Protein AF-F6FGE3-F1 (afdb_monomer_lite)

Structure (mmCIF, N/CA/C/O backbone):
data_AF-F6FGE3-F1
#
_entry.id   AF-F6FGE3-F1
#
loop_
_atom_site.group_PDB
_atom_site.id
_atom_site.type_symbol
_atom_site.label_atom_id
_atom_site.label_alt_id
_atom_site.label_comp_id
_atom_site.label_asym_id
_atom_site.label_entity_id
_atom_site.label_seq_id
_atom_site.pdbx_PDB_ins_code
_atom_site.Cartn_x
_atom_site.Cartn_y
_atom_site.Cartn_z
_atom_site.occupancy
_atom_site.B_iso_or_equiv
_atom_site.auth_seq_id
_atom_site.auth_comp_id
_atom_site.auth_asym_id
_atom_site.auth_atom_id
_atom_site.pdbx_PDB_model_num
ATOM 1 N N . MET A 1 1 ? 32.576 -36.803 20.610 1.00 30.91 1 MET A N 1
ATOM 2 C CA . MET A 1 1 ? 33.671 -36.249 19.795 1.00 30.91 1 MET A CA 1
ATOM 3 C C . MET A 1 1 ? 33.135 -36.097 18.380 1.00 30.91 1 MET A C 1
ATOM 5 O O . MET A 1 1 ? 32.748 -37.106 17.818 1.00 30.91 1 MET A O 1
ATOM 9 N N . ASP A 1 2 ? 32.959 -34.938 17.763 1.00 32.88 2 ASP A N 1
ATOM 10 C CA . ASP A 1 2 ? 33.133 -33.544 18.164 1.00 32.88 2 ASP A CA 1
ATOM 11 C C . ASP A 1 2 ? 32.313 -32.678 17.198 1.00 32.88 2 ASP A C 1
ATOM 13 O O . ASP A 1 2 ? 32.064 -33.059 16.054 1.00 32.88 2 ASP A O 1
ATOM 17 N N . ALA A 1 3 ? 31.862 -31.534 17.699 1.00 42.47 3 ALA A N 1
ATOM 18 C CA . ALA A 1 3 ? 31.054 -30.556 16.990 1.00 42.47 3 ALA A CA 1
ATOM 19 C C . ALA A 1 3 ? 31.845 -29.806 15.906 1.00 42.47 3 ALA A C 1
ATOM 21 O O . ALA A 1 3 ? 33.049 -29.605 16.047 1.00 42.47 3 ALA A O 1
ATOM 22 N N . LYS A 1 4 ? 31.133 -29.271 14.903 1.00 33.44 4 LYS A N 1
ATOM 23 C CA . LYS A 1 4 ? 31.405 -27.935 14.343 1.00 33.44 4 LYS A CA 1
ATOM 24 C C . LYS A 1 4 ? 30.193 -27.391 13.577 1.00 33.44 4 LYS A C 1
ATOM 26 O O . LYS A 1 4 ? 30.036 -27.576 12.377 1.00 33.44 4 LYS A O 1
ATOM 31 N N . LEU A 1 5 ? 29.349 -26.680 14.325 1.00 42.56 5 LEU A N 1
ATOM 32 C CA . LEU A 1 5 ? 28.698 -25.457 13.859 1.00 42.56 5 LEU A CA 1
ATOM 33 C C . LEU A 1 5 ? 29.795 -24.460 13.458 1.00 42.56 5 LEU A C 1
ATOM 35 O O . LEU A 1 5 ? 30.730 -24.245 14.229 1.00 42.56 5 LEU A O 1
ATOM 39 N N . ALA A 1 6 ? 29.661 -23.818 12.302 1.00 38.09 6 ALA A N 1
ATOM 40 C CA . ALA A 1 6 ? 30.379 -22.586 12.011 1.00 38.09 6 ALA A CA 1
ATOM 41 C C . ALA A 1 6 ? 29.413 -21.584 11.379 1.00 38.09 6 ALA A C 1
ATOM 43 O O . ALA A 1 6 ? 28.928 -21.749 10.262 1.00 38.09 6 ALA A O 1
ATOM 44 N N . ALA A 1 7 ? 29.121 -20.578 12.194 1.00 35.44 7 ALA A N 1
ATOM 45 C CA . ALA A 1 7 ? 28.465 -19.328 11.884 1.00 35.44 7 ALA A CA 1
ATOM 46 C C . ALA A 1 7 ? 29.002 -18.663 10.608 1.00 35.44 7 ALA A C 1
ATOM 48 O O . ALA A 1 7 ? 30.211 -18.574 10.407 1.00 35.44 7 ALA A O 1
ATOM 49 N N . LEU A 1 8 ? 28.094 -18.078 9.828 1.00 38.84 8 LEU A N 1
ATOM 50 C CA . LEU A 1 8 ? 28.396 -16.931 8.977 1.00 38.84 8 LEU A CA 1
ATOM 51 C C . LEU A 1 8 ? 27.672 -15.719 9.567 1.00 38.84 8 LEU A C 1
ATOM 53 O O . LEU A 1 8 ? 26.547 -15.387 9.204 1.00 38.84 8 LEU A O 1
ATOM 57 N N . ALA A 1 9 ? 28.343 -15.107 10.540 1.00 39.91 9 ALA A N 1
ATOM 58 C CA . ALA A 1 9 ? 28.102 -13.750 11.000 1.00 39.91 9 ALA A CA 1
ATOM 59 C C . ALA A 1 9 ? 29.360 -12.923 10.686 1.00 39.91 9 ALA A C 1
ATOM 61 O O . ALA A 1 9 ? 30.464 -13.337 11.033 1.00 39.91 9 ALA A O 1
ATOM 62 N N . GLY A 1 10 ? 29.165 -11.756 10.062 1.00 32.94 10 GLY A N 1
ATOM 63 C CA . GLY A 1 10 ? 30.191 -10.743 9.764 1.00 32.94 10 GLY A CA 1
ATOM 64 C C . GLY A 1 10 ? 30.953 -11.011 8.456 1.00 32.94 10 GLY A C 1
ATOM 65 O O . GLY A 1 10 ? 31.341 -12.134 8.188 1.00 32.94 10 GLY A O 1
ATOM 66 N N . LEU A 1 11 ? 31.208 -10.055 7.564 1.00 33.62 11 LEU A N 1
ATOM 67 C CA . LEU A 1 11 ? 31.402 -8.620 7.727 1.00 33.62 11 LEU A CA 1
ATOM 68 C C . LEU A 1 11 ? 31.122 -7.925 6.394 1.00 33.62 11 LEU A C 1
ATOM 70 O O . LEU A 1 11 ? 31.474 -8.420 5.328 1.00 33.62 11 LEU A O 1
ATOM 74 N N . GLY A 1 12 ? 30.552 -6.733 6.494 1.00 29.52 12 GLY A N 1
ATOM 75 C CA . GLY A 1 12 ? 30.392 -5.805 5.386 1.00 29.52 12 GLY A CA 1
ATOM 76 C C . GLY A 1 12 ? 29.988 -4.426 5.889 1.00 29.52 12 GLY A C 1
ATOM 77 O O . GLY A 1 12 ? 29.038 -3.842 5.387 1.00 29.52 12 GLY A O 1
ATOM 78 N N . ALA A 1 13 ? 30.657 -3.933 6.936 1.00 39.53 13 ALA A N 1
ATOM 79 C CA . ALA A 1 13 ? 30.612 -2.521 7.284 1.00 39.53 13 ALA A CA 1
ATOM 80 C C . ALA A 1 13 ? 31.522 -1.758 6.310 1.00 39.53 13 ALA A C 1
ATOM 82 O O . ALA A 1 13 ? 32.742 -1.778 6.454 1.00 39.53 13 ALA A O 1
ATOM 83 N N . SER A 1 14 ? 30.935 -1.075 5.331 1.00 36.78 14 SER A N 1
ATOM 84 C CA . SER A 1 14 ? 31.558 0.077 4.679 1.00 36.78 14 SER A CA 1
ATOM 85 C C . SER A 1 14 ? 30.681 1.290 4.958 1.00 36.78 14 SER A C 1
ATOM 87 O O . SER A 1 14 ? 29.513 1.339 4.576 1.00 36.78 14 SER A O 1
ATOM 89 N N . ALA A 1 15 ? 31.248 2.225 5.709 1.00 38.00 15 ALA A N 1
ATOM 90 C CA . ALA A 1 15 ? 30.645 3.488 6.085 1.00 38.00 15 ALA A CA 1
ATOM 91 C C . ALA A 1 15 ? 30.264 4.331 4.853 1.00 38.00 15 ALA A C 1
ATOM 93 O O . ALA A 1 15 ? 31.031 4.412 3.898 1.00 38.00 15 ALA A O 1
ATOM 94 N N . GLY A 1 16 ? 29.113 5.009 4.934 1.00 31.33 16 GLY A N 1
ATOM 95 C CA . GLY A 1 16 ? 28.710 6.078 4.017 1.00 31.33 16 GLY A CA 1
ATOM 96 C C . GLY A 1 16 ? 27.426 5.781 3.243 1.00 31.33 16 GLY A C 1
ATOM 97 O O . GLY A 1 16 ? 27.467 5.193 2.172 1.00 31.33 16 GLY A O 1
ATOM 98 N N . GLY A 1 17 ? 26.290 6.247 3.770 1.00 29.06 17 GLY A N 1
ATOM 99 C CA . GLY A 1 17 ? 25.002 6.261 3.070 1.00 29.06 17 GLY A CA 1
ATOM 100 C C . GLY A 1 17 ? 23.986 5.284 3.652 1.00 29.06 17 GLY A C 1
ATOM 101 O O . GLY A 1 17 ? 23.874 4.144 3.215 1.00 29.06 17 GLY A O 1
ATOM 102 N N . ALA A 1 18 ? 23.207 5.745 4.631 1.00 34.91 18 ALA A N 1
ATOM 103 C CA . ALA A 1 18 ? 22.017 5.053 5.108 1.00 34.91 18 ALA A CA 1
ATOM 104 C C . ALA A 1 18 ? 20.942 5.035 4.001 1.00 34.91 18 ALA A C 1
ATOM 106 O O . ALA A 1 18 ? 20.061 5.887 3.953 1.00 34.91 18 ALA A O 1
ATOM 107 N N . GLY A 1 19 ? 21.041 4.080 3.077 1.00 31.36 19 GLY A N 1
ATOM 108 C CA . GLY A 1 19 ? 19.958 3.713 2.172 1.00 31.36 19 GLY A CA 1
ATOM 109 C C . GLY A 1 19 ? 19.084 2.659 2.841 1.00 31.36 19 GLY A C 1
ATOM 110 O O . GLY A 1 19 ? 19.570 1.587 3.194 1.00 31.36 19 GLY A O 1
ATOM 111 N N . ALA A 1 20 ? 17.803 2.960 3.028 1.00 34.62 20 ALA A N 1
ATOM 112 C CA . ALA A 1 20 ? 16.799 2.106 3.658 1.00 34.62 20 ALA A CA 1
ATOM 113 C C . ALA A 1 20 ? 16.441 0.850 2.824 1.00 34.62 20 ALA A C 1
ATOM 115 O O . ALA A 1 20 ? 1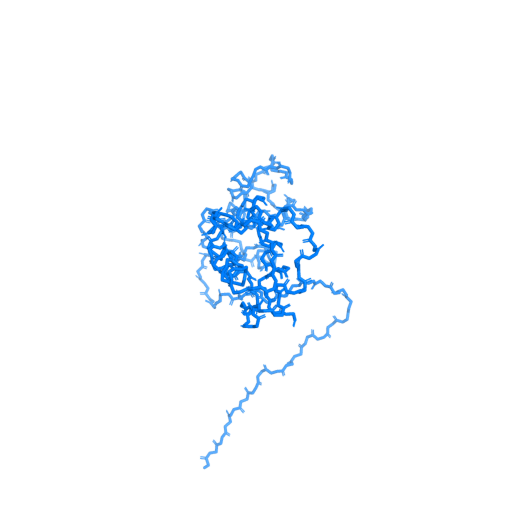5.291 0.654 2.435 1.00 34.62 20 ALA A O 1
ATOM 116 N N . PHE A 1 21 ? 17.407 -0.030 2.556 1.00 40.28 21 PHE A N 1
ATOM 117 C CA . PHE A 1 21 ? 17.175 -1.350 1.957 1.00 40.28 21 PHE A CA 1
ATOM 118 C C . PHE A 1 21 ? 16.867 -2.375 3.055 1.00 40.28 21 PHE A C 1
ATOM 120 O O . PHE A 1 21 ? 17.604 -3.329 3.288 1.00 40.28 21 PHE A O 1
ATOM 127 N N . GLY A 1 22 ? 15.780 -2.135 3.789 1.00 38.12 22 GLY A N 1
ATOM 128 C CA . GLY A 1 22 ? 15.268 -3.074 4.779 1.00 38.12 22 GLY A CA 1
ATOM 129 C C . GLY A 1 22 ? 14.651 -4.312 4.120 1.00 38.12 22 GLY A C 1
ATOM 130 O O . GLY A 1 22 ? 13.773 -4.185 3.275 1.00 38.12 22 GLY A O 1
ATOM 131 N N . ILE A 1 23 ? 15.089 -5.496 4.564 1.00 41.56 23 ILE A N 1
ATOM 132 C CA . ILE A 1 23 ? 14.308 -6.744 4.720 1.00 41.56 23 ILE A CA 1
ATOM 133 C C . ILE A 1 23 ? 13.447 -7.258 3.545 1.00 41.56 23 ILE A C 1
ATOM 135 O O . ILE A 1 23 ? 12.486 -7.993 3.772 1.00 41.56 23 ILE A O 1
ATOM 139 N N . TYR A 1 24 ? 13.795 -6.999 2.284 1.00 48.72 24 TYR A N 1
ATOM 140 C CA . TYR A 1 24 ? 13.211 -7.790 1.192 1.00 48.72 24 TYR A CA 1
ATOM 141 C C . TYR A 1 24 ? 13.825 -9.191 1.195 1.00 48.72 24 TYR A C 1
ATOM 143 O O . TYR A 1 24 ? 15.046 -9.354 1.176 1.00 48.72 24 TYR A O 1
ATOM 151 N N . LYS A 1 25 ? 12.968 -10.216 1.243 1.00 41.75 25 LYS A N 1
ATOM 152 C CA . LYS A 1 25 ? 13.379 -11.619 1.173 1.00 41.75 25 LYS A CA 1
ATOM 153 C C . LYS A 1 25 ? 14.111 -11.828 -0.156 1.00 41.75 25 LYS A C 1
ATOM 155 O O . LYS A 1 25 ? 13.493 -11.814 -1.220 1.00 41.75 25 LYS A O 1
ATOM 160 N N . LEU A 1 26 ? 15.430 -12.013 -0.096 1.00 48.12 26 LEU A N 1
ATOM 161 C CA . LEU A 1 26 ? 16.208 -12.523 -1.220 1.00 48.12 26 LEU A CA 1
ATOM 162 C C . LEU A 1 26 ? 15.744 -13.959 -1.458 1.00 48.12 26 LEU A C 1
ATOM 164 O O . LEU A 1 26 ? 16.165 -14.896 -0.785 1.00 48.12 26 LEU A O 1
ATOM 168 N N . ALA A 1 27 ? 14.781 -14.112 -2.360 1.00 43.94 27 ALA A N 1
ATOM 169 C CA . ALA A 1 27 ? 14.270 -15.409 -2.749 1.00 43.94 27 ALA A CA 1
ATOM 170 C C . ALA A 1 27 ? 15.272 -16.100 -3.690 1.00 43.94 27 ALA A C 1
ATOM 172 O O . ALA A 1 27 ? 15.131 -16.036 -4.907 1.00 43.94 27 ALA A O 1
ATOM 173 N N . ASN A 1 28 ? 16.198 -16.817 -3.048 1.00 50.00 28 ASN A N 1
ATOM 174 C CA . ASN A 1 28 ? 16.730 -18.127 -3.429 1.00 50.00 28 ASN A CA 1
ATOM 175 C C . ASN A 1 28 ? 17.885 -18.258 -4.458 1.00 50.00 28 ASN A C 1
ATOM 177 O O . ASN A 1 28 ? 18.199 -17.316 -5.184 1.00 50.00 28 ASN A O 1
ATOM 181 N N . PRO A 1 29 ? 18.554 -19.435 -4.438 1.00 43.94 29 PRO A N 1
ATOM 182 C CA . PRO A 1 29 ? 19.801 -19.747 -5.123 1.00 43.94 29 PRO A CA 1
ATOM 183 C C . PRO A 1 29 ? 19.576 -20.202 -6.576 1.00 43.94 29 PRO A C 1
ATOM 185 O O . PRO A 1 29 ? 18.532 -20.762 -6.897 1.00 43.94 29 PRO A O 1
ATOM 188 N N . GLU A 1 30 ? 20.599 -19.959 -7.396 1.00 45.66 30 GLU A N 1
ATOM 189 C CA . GLU A 1 30 ? 20.986 -20.638 -8.649 1.00 45.66 30 GLU A CA 1
ATOM 190 C C . GLU A 1 30 ? 19.930 -20.803 -9.785 1.00 45.66 30 GLU A C 1
ATOM 192 O O . GLU A 1 30 ? 18.994 -21.600 -9.732 1.00 45.66 30 GLU A O 1
ATOM 197 N N . ASP A 1 31 ? 20.166 -20.052 -10.874 1.00 42.62 31 ASP A N 1
ATOM 198 C CA . ASP A 1 31 ? 19.929 -20.386 -12.295 1.00 42.62 31 ASP A CA 1
ATOM 199 C C . ASP A 1 31 ? 18.512 -20.558 -12.882 1.00 42.62 31 ASP A C 1
ATOM 201 O O . ASP A 1 31 ? 18.350 -21.158 -13.948 1.00 42.62 31 ASP A O 1
ATOM 205 N N . LYS A 1 32 ? 17.466 -19.945 -12.316 1.00 47.59 32 LYS A N 1
ATOM 206 C CA . LYS A 1 32 ? 16.198 -19.743 -13.055 1.00 47.59 32 LYS A CA 1
ATOM 207 C C . LYS A 1 32 ? 15.940 -18.266 -13.321 1.00 47.59 32 LYS A C 1
ATOM 209 O O . LYS A 1 32 ? 15.860 -17.474 -12.386 1.00 47.59 32 LYS A O 1
ATOM 214 N N . VAL A 1 33 ? 15.771 -17.908 -14.600 1.00 51.69 33 VAL A N 1
ATOM 215 C CA . VAL A 1 33 ? 15.293 -16.583 -15.027 1.00 51.69 33 VAL A CA 1
ATOM 216 C C . VAL A 1 33 ? 14.007 -16.280 -14.260 1.00 51.69 33 VAL A C 1
ATOM 218 O O . VAL A 1 33 ? 12.996 -16.959 -14.439 1.00 51.69 33 VAL A O 1
ATOM 221 N N . LYS A 1 34 ? 14.060 -15.306 -13.349 1.00 61.69 34 LYS A N 1
ATOM 222 C CA . LYS A 1 34 ? 12.938 -14.969 -12.476 1.00 61.69 34 LYS A CA 1
ATOM 223 C C . LYS A 1 34 ? 11.856 -14.268 -13.293 1.00 61.69 34 LYS A C 1
ATOM 225 O O . LYS A 1 34 ? 11.982 -13.089 -13.613 1.00 61.69 34 LYS A O 1
ATOM 230 N N . THR A 1 35 ? 10.800 -14.997 -13.628 1.00 78.44 35 THR A N 1
ATOM 231 C CA . THR A 1 35 ? 9.577 -14.418 -14.189 1.00 78.44 35 THR A CA 1
ATOM 232 C C . THR A 1 35 ? 8.657 -14.021 -13.043 1.00 78.44 35 THR A C 1
ATOM 234 O O . THR A 1 35 ? 8.295 -14.863 -12.218 1.00 78.44 35 THR A O 1
ATOM 237 N N . PHE A 1 36 ? 8.305 -12.743 -12.978 1.00 90.12 36 PHE A N 1
ATOM 238 C CA . PHE A 1 36 ? 7.269 -12.244 -12.081 1.00 90.12 36 PHE A CA 1
ATOM 239 C C . PHE A 1 36 ? 5.905 -12.298 -12.773 1.00 90.12 36 PHE A C 1
ATOM 241 O O . PHE A 1 36 ? 5.818 -12.451 -13.988 1.00 90.12 36 PHE A O 1
ATOM 248 N N . THR A 1 37 ? 4.834 -12.180 -12.000 1.00 93.81 37 THR A N 1
ATOM 249 C CA . THR A 1 37 ? 3.497 -11.914 -12.547 1.00 93.81 37 THR A CA 1
ATOM 250 C C . THR A 1 37 ? 3.385 -10.468 -13.037 1.00 93.81 37 THR A C 1
ATOM 252 O O . THR A 1 37 ? 4.123 -9.596 -12.573 1.00 93.81 37 THR A O 1
ATOM 255 N N . ASP A 1 38 ? 2.413 -10.183 -13.908 1.00 95.25 38 ASP A N 1
ATOM 256 C CA . ASP A 1 38 ? 2.134 -8.820 -14.382 1.00 95.25 38 ASP A CA 1
ATOM 257 C C . ASP A 1 38 ? 2.007 -7.829 -13.219 1.00 95.25 38 ASP A C 1
ATOM 259 O O . ASP A 1 38 ? 2.661 -6.791 -13.210 1.00 95.25 38 ASP A O 1
ATOM 263 N N . GLU A 1 39 ? 1.211 -8.160 -12.198 1.00 95.38 39 GLU A N 1
ATOM 264 C CA . GLU A 1 39 ? 1.018 -7.304 -11.022 1.00 95.38 39 GLU A CA 1
ATOM 265 C C . GLU A 1 39 ? 2.333 -7.036 -10.277 1.00 95.38 39 GLU A C 1
ATOM 267 O O . GLU A 1 39 ? 2.585 -5.911 -9.852 1.00 95.38 39 GLU A O 1
ATOM 272 N N . GLU A 1 40 ? 3.203 -8.038 -10.145 1.00 95.44 40 GLU A N 1
ATOM 273 C CA . GLU A 1 40 ? 4.502 -7.879 -9.488 1.00 95.44 40 GLU A CA 1
ATOM 274 C C . GLU A 1 40 ? 5.433 -6.951 -10.278 1.00 95.44 40 GLU A C 1
ATOM 276 O O . GLU A 1 40 ? 6.095 -6.107 -9.673 1.00 95.44 40 GLU A O 1
ATOM 281 N N . TYR A 1 41 ? 5.438 -7.020 -11.611 1.00 96.88 41 TYR A N 1
ATOM 282 C CA . TYR A 1 41 ? 6.171 -6.048 -12.428 1.00 96.88 41 TYR A CA 1
ATOM 283 C C . TYR A 1 41 ? 5.599 -4.636 -12.310 1.00 96.88 41 TYR A C 1
ATOM 285 O O . TYR A 1 41 ? 6.352 -3.662 -12.223 1.00 96.88 41 TYR A O 1
ATOM 293 N N . GLN A 1 42 ? 4.274 -4.505 -12.252 1.00 97.88 42 GLN A N 1
ATOM 294 C CA . GLN A 1 42 ? 3.639 -3.211 -12.024 1.00 97.88 42 GLN A CA 1
ATOM 295 C C . GLN A 1 42 ? 3.998 -2.642 -10.637 1.00 97.88 42 GLN A C 1
ATOM 297 O O . GLN A 1 42 ? 4.238 -1.440 -10.514 1.00 97.88 42 GLN A O 1
ATOM 302 N N . LEU A 1 43 ? 4.097 -3.484 -9.599 1.00 97.19 43 LEU A N 1
ATOM 303 C CA . LEU A 1 43 ? 4.556 -3.085 -8.262 1.00 97.19 43 LEU A CA 1
ATOM 304 C C . LEU A 1 43 ? 6.026 -2.658 -8.265 1.00 97.19 43 LEU A C 1
ATOM 306 O O . LEU A 1 43 ? 6.358 -1.648 -7.644 1.00 97.19 43 LEU A O 1
ATOM 310 N N . ILE A 1 44 ? 6.895 -3.386 -8.977 1.00 96.62 44 ILE A N 1
ATOM 311 C CA . ILE A 1 44 ? 8.305 -3.010 -9.176 1.00 96.62 44 ILE A CA 1
ATOM 312 C C . ILE A 1 44 ? 8.375 -1.610 -9.781 1.00 96.62 44 ILE A C 1
ATOM 314 O O . ILE A 1 44 ? 9.032 -0.725 -9.227 1.00 96.62 44 ILE A O 1
ATOM 318 N N . PHE A 1 45 ? 7.638 -1.375 -10.869 1.00 97.88 45 PHE A N 1
ATOM 319 C CA . PHE A 1 45 ? 7.600 -0.060 -11.489 1.00 97.88 45 PHE A CA 1
ATOM 320 C C . PHE A 1 45 ? 7.073 1.005 -10.526 1.00 97.88 45 PHE A C 1
ATOM 322 O O . PHE A 1 45 ? 7.735 2.017 -10.315 1.00 97.88 45 PHE A O 1
ATOM 329 N N . LYS A 1 46 ? 5.928 0.767 -9.875 1.00 97.44 46 LYS A N 1
ATOM 330 C CA . LYS A 1 46 ? 5.344 1.698 -8.900 1.00 97.44 46 LYS A CA 1
ATOM 331 C C . LYS A 1 46 ? 6.348 2.088 -7.811 1.00 97.44 46 LYS A C 1
ATOM 333 O O . LYS A 1 46 ? 6.429 3.262 -7.458 1.00 97.44 46 LYS A O 1
ATOM 338 N N . LYS A 1 47 ? 7.114 1.122 -7.297 1.00 96.25 47 LYS A N 1
ATOM 339 C CA . LYS A 1 47 ? 8.089 1.322 -6.219 1.00 96.25 47 LYS A CA 1
ATOM 340 C C . LYS A 1 47 ? 9.295 2.150 -6.651 1.00 96.25 47 LYS A C 1
ATOM 342 O O . LYS A 1 47 ? 9.761 2.968 -5.861 1.00 96.25 47 LYS A O 1
ATOM 347 N N . PHE A 1 48 ? 9.805 1.922 -7.859 1.00 97.38 48 PHE A N 1
ATOM 348 C CA . PHE A 1 48 ? 11.088 2.474 -8.296 1.00 97.38 48 PHE A CA 1
ATOM 349 C C . PHE A 1 48 ? 10.971 3.568 -9.361 1.00 97.38 48 PHE A C 1
ATOM 351 O O . PHE A 1 48 ? 11.982 4.169 -9.706 1.00 97.38 48 PHE A O 1
ATOM 358 N N . LYS A 1 49 ? 9.771 3.900 -9.863 1.00 96.75 49 LYS A N 1
ATOM 359 C CA . LYS A 1 49 ? 9.579 4.913 -10.923 1.00 96.75 49 LYS A CA 1
ATOM 360 C C . LYS A 1 49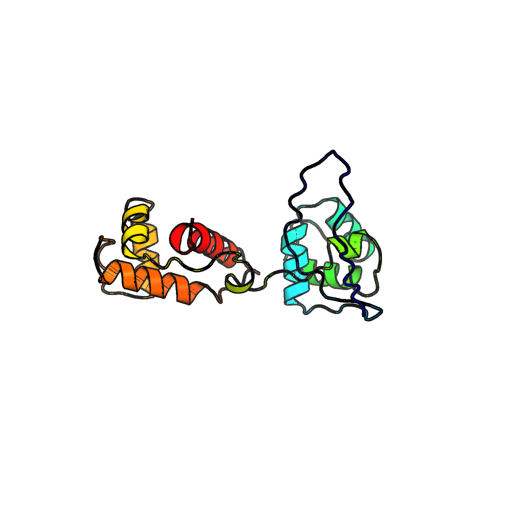 ? 10.077 6.317 -10.568 1.00 96.75 49 LYS A C 1
ATOM 362 O O . LYS A 1 49 ? 10.286 7.121 -11.469 1.00 96.75 49 LYS A O 1
ATOM 367 N N . SER A 1 50 ? 10.280 6.627 -9.287 1.00 96.62 50 SER A N 1
ATOM 368 C CA . SER A 1 50 ? 10.912 7.877 -8.845 1.00 96.62 50 SER A CA 1
ATOM 369 C C . SER A 1 50 ? 12.445 7.858 -8.921 1.00 96.62 50 SER A C 1
ATOM 371 O O . SER A 1 50 ? 13.064 8.909 -8.791 1.00 96.62 50 SER A O 1
ATOM 373 N N . GLU A 1 51 ? 13.073 6.693 -9.105 1.00 97.19 51 GLU A N 1
ATOM 374 C CA . GLU A 1 51 ? 14.518 6.567 -9.300 1.00 97.19 51 GLU A CA 1
ATOM 375 C C . GLU A 1 51 ? 14.870 6.814 -10.774 1.00 97.19 51 GLU A C 1
ATOM 377 O O . GLU A 1 51 ? 14.533 6.023 -11.656 1.00 97.19 51 GLU A O 1
ATOM 382 N N . GLU A 1 52 ? 15.598 7.895 -11.055 1.00 96.94 52 GLU A N 1
ATOM 383 C CA . GLU A 1 52 ? 16.001 8.251 -12.424 1.00 96.94 52 GLU A CA 1
ATOM 384 C C . GLU A 1 52 ? 16.820 7.142 -13.105 1.00 96.94 52 GLU A C 1
ATOM 386 O O . GLU A 1 52 ? 16.607 6.835 -14.281 1.00 96.94 52 GLU A O 1
ATOM 391 N N . ALA A 1 53 ? 17.712 6.490 -12.352 1.00 97.25 53 ALA A N 1
ATOM 392 C CA . ALA A 1 53 ? 18.514 5.371 -12.842 1.00 97.25 53 ALA A CA 1
ATOM 393 C C . ALA A 1 53 ? 17.641 4.187 -13.291 1.00 97.25 53 ALA A C 1
ATOM 395 O O . ALA A 1 53 ? 17.915 3.585 -14.328 1.00 97.25 53 ALA A O 1
ATOM 396 N N . PHE A 1 54 ? 16.555 3.897 -12.565 1.00 97.69 54 PHE A N 1
ATOM 397 C CA . PHE A 1 54 ? 15.618 2.837 -12.933 1.00 97.69 54 PHE A CA 1
ATOM 398 C C . PHE A 1 54 ? 14.890 3.178 -14.236 1.00 97.69 54 PHE A C 1
ATOM 400 O O . PHE A 1 54 ? 14.900 2.383 -15.171 1.00 97.69 54 PHE A O 1
ATOM 407 N N . ILE A 1 55 ? 14.338 4.392 -14.357 1.00 98.31 55 ILE A N 1
ATOM 408 C CA . ILE A 1 5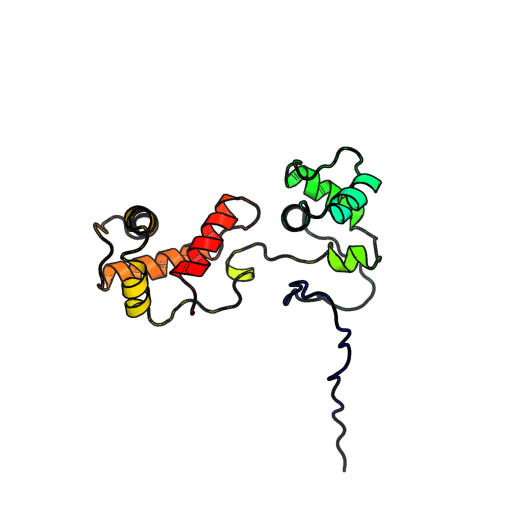5 ? 13.677 4.839 -15.596 1.00 98.31 55 ILE A CA 1
ATOM 409 C C . ILE A 1 55 ? 14.644 4.821 -16.785 1.00 98.31 55 ILE A C 1
ATOM 411 O O . ILE A 1 55 ? 14.275 4.385 -17.875 1.00 98.31 55 ILE A O 1
ATOM 415 N N . THR A 1 56 ? 15.888 5.252 -16.581 1.00 97.69 56 THR A N 1
ATOM 416 C CA . THR A 1 56 ? 16.937 5.213 -17.610 1.00 97.69 56 THR A CA 1
ATOM 417 C C . THR A 1 56 ? 17.212 3.784 -18.068 1.00 97.69 56 THR A C 1
ATOM 419 O O . THR A 1 56 ? 17.298 3.530 -19.269 1.00 97.69 56 THR A O 1
ATOM 422 N N . ALA A 1 57 ? 17.273 2.838 -17.132 1.00 96.81 57 ALA A N 1
ATOM 423 C CA . ALA A 1 57 ? 17.445 1.430 -17.446 1.00 96.81 57 ALA A CA 1
ATOM 424 C C . ALA A 1 57 ? 16.259 0.884 -18.260 1.00 96.81 57 ALA A C 1
ATOM 426 O O . ALA A 1 57 ? 16.468 0.282 -19.315 1.00 96.81 57 ALA A O 1
ATOM 427 N N . LEU A 1 58 ? 15.017 1.176 -17.859 1.00 97.56 58 LEU A N 1
ATOM 428 C CA . LEU A 1 58 ? 13.822 0.741 -18.595 1.00 97.56 58 LEU A CA 1
ATOM 429 C C . LEU A 1 58 ? 13.765 1.302 -20.025 1.00 97.56 58 LEU A C 1
ATOM 431 O O . LEU A 1 58 ? 13.374 0.590 -20.954 1.00 97.56 58 LEU A O 1
ATOM 435 N N . LYS A 1 59 ? 14.219 2.546 -20.234 1.00 97.69 59 LYS A N 1
ATOM 436 C CA . LYS A 1 59 ? 14.275 3.184 -21.563 1.00 97.69 59 LYS A CA 1
ATOM 437 C C . LYS A 1 59 ? 15.152 2.445 -22.571 1.00 97.69 59 LYS A C 1
ATOM 439 O O . LYS A 1 59 ? 14.924 2.582 -23.769 1.00 97.69 59 LYS A O 1
ATOM 444 N N . THR A 1 60 ? 16.105 1.628 -22.117 1.00 96.44 60 THR A N 1
ATOM 445 C CA . THR A 1 60 ? 16.919 0.782 -23.011 1.00 96.44 60 THR A CA 1
ATOM 446 C C . THR A 1 60 ? 16.094 -0.282 -23.744 1.00 96.44 60 THR A C 1
ATOM 448 O O . THR A 1 60 ? 16.516 -0.770 -24.790 1.00 96.44 60 THR A O 1
ATOM 451 N N . LYS A 1 61 ? 14.916 -0.636 -23.211 1.00 95.06 61 LYS A N 1
ATOM 452 C CA . LYS A 1 61 ? 13.962 -1.575 -23.819 1.00 95.06 61 LYS A CA 1
ATOM 453 C C . LYS A 1 61 ? 12.712 -0.871 -24.339 1.00 95.06 61 LYS A C 1
ATOM 455 O O . LYS A 1 61 ? 12.224 -1.219 -25.408 1.00 95.06 61 LYS A O 1
ATOM 460 N N . VAL A 1 62 ? 12.212 0.126 -23.605 1.00 96.50 62 VAL A N 1
ATOM 461 C CA . VAL A 1 62 ? 10.991 0.875 -23.940 1.00 96.50 62 VAL A CA 1
ATOM 462 C C . VAL A 1 62 ? 11.282 2.383 -23.892 1.00 96.50 62 VAL A C 1
ATOM 464 O O . VAL A 1 62 ? 11.083 3.008 -22.853 1.00 96.50 62 VAL A O 1
ATOM 467 N N . PRO A 1 63 ? 11.746 3.011 -24.992 1.00 96.81 63 PRO A N 1
ATOM 468 C CA . PRO A 1 63 ? 12.263 4.389 -24.976 1.00 96.81 63 PRO A CA 1
ATOM 469 C C . PRO A 1 63 ? 11.279 5.473 -24.512 1.00 96.81 63 PRO A C 1
ATOM 471 O O . PRO A 1 63 ? 11.696 6.532 -24.045 1.00 96.81 63 PRO A O 1
ATOM 474 N N . THR A 1 64 ? 9.975 5.225 -24.639 1.00 96.94 64 THR A N 1
ATOM 475 C CA . THR A 1 64 ? 8.908 6.172 -24.286 1.00 96.94 64 THR A CA 1
ATOM 476 C C . THR A 1 64 ? 8.536 6.155 -22.804 1.00 96.94 64 THR A C 1
ATOM 478 O O . THR A 1 64 ? 7.753 7.003 -22.377 1.00 96.94 64 THR A O 1
ATOM 481 N N . ILE A 1 65 ? 9.060 5.210 -22.013 1.00 98.12 65 ILE A N 1
ATOM 482 C CA . ILE A 1 65 ? 8.694 5.086 -20.601 1.00 98.12 65 ILE A CA 1
ATOM 483 C C . ILE A 1 65 ? 9.209 6.277 -19.786 1.00 98.12 65 ILE A C 1
ATOM 485 O O . ILE A 1 65 ? 10.345 6.733 -19.948 1.00 98.12 65 ILE A O 1
ATOM 489 N N . THR A 1 66 ? 8.374 6.790 -18.887 1.00 98.00 66 THR A N 1
ATOM 490 C CA . THR A 1 66 ? 8.724 7.868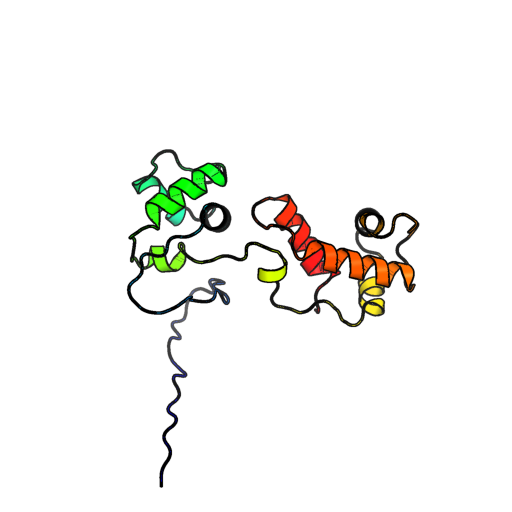 -17.955 1.00 98.00 66 THR A CA 1
ATOM 491 C C . THR A 1 66 ? 8.227 7.538 -16.551 1.00 98.00 66 THR A C 1
ATOM 493 O O . THR A 1 66 ? 7.464 6.597 -16.352 1.00 98.00 66 THR A O 1
ATOM 496 N N . ASN A 1 67 ? 8.628 8.331 -15.558 1.00 96.62 67 ASN A N 1
ATOM 497 C CA . ASN A 1 67 ? 8.115 8.213 -14.191 1.00 96.62 67 ASN A CA 1
ATOM 498 C C . ASN A 1 67 ? 6.605 8.512 -14.063 1.00 96.62 67 ASN A C 1
ATOM 500 O O . ASN A 1 67 ? 5.988 8.122 -13.072 1.00 96.62 67 ASN A O 1
ATOM 504 N N . ALA A 1 68 ? 6.018 9.189 -15.054 1.00 97.06 68 ALA A N 1
ATOM 505 C CA . ALA A 1 68 ? 4.595 9.509 -15.125 1.00 97.06 68 ALA A CA 1
ATOM 506 C C . ALA A 1 68 ? 3.770 8.437 -15.857 1.00 97.06 68 ALA A C 1
ATOM 508 O O . ALA A 1 68 ? 2.545 8.539 -15.909 1.00 97.06 68 ALA A O 1
ATOM 509 N N . SER A 1 69 ? 4.414 7.418 -16.436 1.00 97.75 69 SER A N 1
ATOM 510 C CA . SER A 1 69 ? 3.716 6.316 -17.094 1.00 97.75 69 SER A CA 1
ATOM 511 C C . SER A 1 69 ? 2.829 5.541 -16.115 1.00 97.75 69 SER A C 1
ATOM 513 O O . SER A 1 69 ? 3.058 5.520 -14.902 1.00 97.75 69 SER A O 1
ATOM 515 N N . THR A 1 70 ? 1.799 4.890 -16.657 1.00 97.25 70 THR A N 1
ATOM 516 C CA . THR A 1 70 ? 0.889 4.062 -15.862 1.00 97.25 70 THR A CA 1
ATOM 517 C C . THR A 1 70 ? 1.632 2.869 -15.264 1.00 97.25 70 THR A C 1
ATOM 519 O O . THR A 1 70 ? 2.643 2.417 -15.807 1.00 97.25 70 THR A O 1
ATOM 522 N N . ASN A 1 71 ? 1.112 2.311 -14.168 1.00 97.12 71 ASN A N 1
ATOM 523 C CA . ASN A 1 71 ? 1.694 1.098 -13.595 1.00 97.12 71 ASN A CA 1
ATOM 524 C C . ASN A 1 71 ? 1.664 -0.064 -14.601 1.00 97.12 71 ASN A C 1
ATOM 526 O O . ASN A 1 71 ? 2.608 -0.841 -14.626 1.00 97.12 71 ASN A O 1
ATOM 530 N N . VAL A 1 72 ? 0.648 -0.139 -15.471 1.00 97.25 72 VAL A N 1
ATOM 531 C CA . VAL A 1 72 ? 0.530 -1.164 -16.522 1.00 97.25 72 VAL A CA 1
ATOM 532 C C . VAL A 1 72 ? 1.650 -1.044 -17.559 1.00 97.25 72 VAL A C 1
ATOM 534 O O . VAL A 1 72 ? 2.342 -2.026 -17.824 1.00 97.25 72 VAL A O 1
ATOM 537 N N . ASP A 1 73 ? 1.860 0.144 -18.129 1.00 97.81 73 ASP A N 1
ATOM 538 C CA . ASP A 1 73 ? 2.901 0.352 -19.147 1.00 97.81 73 ASP A CA 1
ATOM 539 C C . ASP A 1 73 ? 4.301 0.221 -18.545 1.00 97.81 73 ASP A C 1
ATOM 541 O O . ASP A 1 73 ? 5.189 -0.411 -19.119 1.00 97.81 73 ASP A O 1
ATOM 545 N N . GLY A 1 74 ? 4.480 0.771 -17.345 1.00 97.44 74 GLY A N 1
ATOM 546 C CA . GLY A 1 74 ? 5.709 0.636 -16.582 1.00 97.44 74 GLY A CA 1
ATOM 547 C C . GLY A 1 74 ? 6.010 -0.799 -16.168 1.00 97.44 74 GLY A C 1
ATOM 548 O O . GLY A 1 74 ? 7.169 -1.204 -16.206 1.00 97.44 74 GLY A O 1
ATOM 549 N N . GLY A 1 75 ? 4.985 -1.593 -15.854 1.00 97.44 75 GLY A N 1
ATOM 550 C CA . GLY A 1 75 ? 5.110 -3.020 -15.574 1.00 97.44 75 GLY A CA 1
ATOM 551 C C . GLY A 1 75 ? 5.633 -3.795 -16.782 1.00 97.44 75 GLY A C 1
ATOM 552 O O . GLY A 1 75 ? 6.611 -4.521 -16.655 1.00 97.44 75 GLY A O 1
ATOM 553 N N . LYS A 1 76 ? 5.084 -3.563 -17.980 1.00 97.44 76 LYS A N 1
ATOM 554 C CA . LYS A 1 76 ? 5.590 -4.184 -19.224 1.00 97.44 76 LYS A CA 1
ATOM 555 C C . LYS A 1 76 ? 7.040 -3.794 -19.528 1.00 97.44 76 LYS A C 1
ATOM 557 O O . LYS A 1 76 ? 7.830 -4.613 -20.004 1.00 97.44 76 LYS A O 1
ATOM 562 N N . ALA A 1 77 ? 7.407 -2.541 -19.252 1.00 97.69 77 ALA A N 1
ATOM 563 C CA . ALA A 1 77 ? 8.785 -2.081 -19.398 1.00 97.69 77 ALA A CA 1
ATOM 564 C C . ALA A 1 77 ? 9.720 -2.750 -18.375 1.00 97.69 77 ALA A C 1
ATOM 566 O O . ALA A 1 77 ? 10.807 -3.195 -18.744 1.00 97.69 77 ALA A O 1
ATOM 567 N N . ALA A 1 78 ? 9.284 -2.869 -17.116 1.00 96.62 78 ALA A N 1
ATOM 568 C CA . ALA A 1 78 ? 10.011 -3.573 -16.062 1.00 96.62 78 ALA A CA 1
ATOM 569 C C . ALA A 1 78 ? 10.185 -5.062 -16.388 1.00 96.62 78 ALA A C 1
ATOM 571 O O . ALA A 1 78 ? 11.291 -5.575 -16.257 1.00 96.62 78 ALA A O 1
ATOM 572 N N . GLU A 1 79 ? 9.147 -5.733 -16.888 1.00 95.88 79 GLU A N 1
ATOM 573 C CA . GLU A 1 79 ? 9.217 -7.111 -17.381 1.00 95.88 79 GLU A CA 1
ATOM 574 C C . GLU A 1 79 ? 10.284 -7.258 -18.467 1.00 95.88 79 GLU A C 1
ATOM 576 O O . GLU A 1 79 ? 11.236 -8.024 -18.308 1.00 95.88 79 GLU A O 1
ATOM 581 N N . SER A 1 80 ? 10.181 -6.448 -19.523 1.00 94.19 80 SER A N 1
ATOM 582 C CA . SER A 1 80 ? 11.105 -6.473 -20.664 1.00 94.19 80 SER A CA 1
ATOM 583 C C . SER A 1 80 ? 12.565 -6.234 -20.265 1.00 94.19 80 SER A C 1
ATOM 585 O O . SER A 1 80 ? 13.482 -6.673 -20.963 1.00 94.19 80 SER A O 1
ATOM 587 N N . TRP A 1 81 ? 12.795 -5.500 -19.174 1.00 94.94 81 TRP A N 1
ATOM 588 C CA . TRP A 1 81 ? 14.131 -5.196 -18.674 1.00 94.94 81 TRP A CA 1
ATOM 589 C C . TRP A 1 81 ? 14.658 -6.226 -17.665 1.00 94.94 81 TRP A C 1
ATOM 591 O O . TRP A 1 81 ? 15.857 -6.502 -17.655 1.00 94.94 81 TRP A O 1
ATOM 601 N N . CYS A 1 82 ? 13.786 -6.794 -16.830 1.00 93.19 82 CYS A N 1
ATOM 602 C CA . CYS A 1 82 ? 14.150 -7.747 -15.783 1.00 93.19 82 CYS A CA 1
ATOM 603 C C . CYS A 1 82 ? 14.349 -9.175 -16.302 1.00 93.19 82 CYS A C 1
ATOM 605 O O . CYS A 1 82 ? 15.190 -9.906 -15.777 1.00 93.19 82 CYS A O 1
ATOM 607 N N . VAL A 1 83 ? 13.574 -9.608 -17.300 1.00 89.88 83 VAL A N 1
ATOM 608 C CA . VAL A 1 83 ? 13.652 -10.982 -17.815 1.00 89.88 83 VAL A CA 1
ATOM 609 C C . VAL A 1 83 ? 15.016 -11.220 -18.472 1.00 89.88 83 VAL A C 1
ATOM 611 O O . VAL A 1 83 ? 15.369 -10.587 -19.464 1.00 89.88 83 VAL A O 1
ATOM 614 N N . GLY A 1 84 ? 15.782 -12.157 -17.910 1.00 81.12 84 GLY A N 1
ATOM 615 C CA . GLY A 1 84 ? 17.105 -12.548 -18.410 1.00 81.12 84 GLY A CA 1
ATOM 616 C C . GLY A 1 84 ? 18.238 -11.580 -18.059 1.00 81.12 84 GLY A C 1
ATOM 617 O O . GLY A 1 84 ? 19.332 -11.731 -18.591 1.00 81.12 84 GLY A O 1
ATOM 618 N N . ASN A 1 85 ? 17.994 -10.597 -17.186 1.00 86.12 85 ASN A N 1
ATOM 619 C CA . ASN A 1 85 ? 18.996 -9.630 -16.746 1.00 86.12 85 ASN A CA 1
ATOM 620 C C . ASN A 1 85 ? 19.545 -10.014 -15.365 1.00 86.12 85 ASN A C 1
ATOM 622 O O . ASN A 1 85 ? 18.801 -10.086 -14.387 1.00 86.12 85 ASN A O 1
ATOM 626 N N . ASP A 1 86 ? 20.849 -10.263 -15.288 1.00 85.31 86 ASP A N 1
ATOM 627 C CA . ASP A 1 86 ? 21.567 -10.744 -14.102 1.00 85.31 86 ASP A CA 1
ATOM 628 C C . ASP A 1 86 ? 22.486 -9.682 -13.466 1.00 85.31 86 ASP A C 1
ATOM 630 O O . ASP A 1 86 ? 23.214 -9.963 -12.505 1.00 85.31 86 ASP A O 1
ATOM 634 N N . SER A 1 87 ? 22.422 -8.445 -13.969 1.00 88.25 87 SER A N 1
ATOM 635 C CA . SER A 1 87 ? 23.204 -7.315 -13.465 1.00 88.25 87 SER A CA 1
ATOM 636 C C . SER A 1 87 ? 22.952 -7.029 -11.977 1.00 88.25 87 SER A C 1
ATOM 638 O O . SER A 1 87 ? 21.927 -7.393 -11.392 1.00 88.25 87 SER A O 1
ATOM 640 N N . SER A 1 88 ? 23.882 -6.310 -11.341 1.00 87.31 88 SER A N 1
ATOM 641 C CA . SER A 1 88 ? 23.695 -5.797 -9.974 1.00 87.31 88 SER A CA 1
ATOM 642 C C . SER A 1 88 ? 22.429 -4.949 -9.837 1.00 87.31 88 SER A C 1
ATOM 644 O O . SER A 1 88 ? 21.749 -5.011 -8.814 1.00 87.31 88 SER A O 1
ATOM 646 N N . ASP A 1 89 ? 22.082 -4.207 -10.886 1.00 88.88 89 ASP A N 1
ATOM 647 C CA . ASP A 1 89 ? 20.892 -3.364 -10.926 1.00 88.88 89 ASP A CA 1
ATOM 648 C C . ASP A 1 89 ? 19.613 -4.206 -10.992 1.00 88.88 89 ASP A C 1
ATOM 650 O O . ASP A 1 89 ? 18.630 -3.904 -10.313 1.00 88.88 89 ASP A O 1
ATOM 654 N N . ALA A 1 90 ? 19.634 -5.324 -11.726 1.00 89.12 90 ALA A N 1
ATOM 655 C CA . ALA A 1 90 ? 18.526 -6.274 -11.722 1.00 89.12 90 ALA A CA 1
ATOM 656 C C . ALA A 1 90 ? 18.321 -6.887 -10.330 1.00 89.12 90 ALA A C 1
ATOM 658 O O . ALA A 1 90 ? 17.189 -6.985 -9.864 1.00 89.12 90 ALA A O 1
ATOM 659 N N . LYS A 1 91 ? 19.398 -7.194 -9.595 1.00 86.81 91 LYS A N 1
ATOM 660 C CA . LYS A 1 91 ? 19.297 -7.661 -8.196 1.00 86.81 91 LYS A CA 1
ATOM 661 C C . LYS A 1 91 ? 18.688 -6.614 -7.257 1.00 86.81 91 LYS A C 1
ATOM 663 O O . LYS A 1 91 ? 18.090 -6.985 -6.250 1.00 86.81 91 LYS A O 1
ATOM 668 N N . LYS A 1 92 ? 18.830 -5.325 -7.579 1.00 90.38 92 LYS A N 1
ATOM 669 C CA . LYS A 1 92 ? 18.250 -4.212 -6.819 1.00 90.38 92 LYS A CA 1
ATOM 670 C C . LYS A 1 92 ? 16.763 -4.012 -7.129 1.00 90.38 92 LYS A C 1
ATOM 672 O O . LYS A 1 92 ? 15.973 -3.861 -6.200 1.00 90.38 92 LYS A O 1
ATOM 677 N N . TRP A 1 93 ? 16.385 -3.977 -8.407 1.00 93.81 93 TRP A N 1
ATOM 678 C CA . TRP A 1 93 ? 15.035 -3.570 -8.825 1.00 93.81 93 TRP A CA 1
ATOM 679 C C . TRP A 1 93 ? 14.102 -4.739 -9.149 1.00 93.81 93 TRP A C 1
ATOM 681 O O . TRP A 1 93 ? 12.910 -4.667 -8.859 1.00 93.81 93 TRP A O 1
ATOM 691 N N . CYS A 1 94 ? 14.620 -5.839 -9.693 1.00 93.19 94 CYS A N 1
ATOM 692 C CA . CYS A 1 94 ? 13.843 -7.028 -10.045 1.00 93.19 94 CYS A CA 1
ATOM 693 C C . CYS A 1 94 ? 13.669 -7.923 -8.811 1.00 93.19 94 CYS A C 1
ATOM 695 O O . CYS A 1 94 ? 14.170 -9.049 -8.732 1.00 93.19 94 CYS A O 1
ATOM 697 N N . ILE A 1 95 ? 12.964 -7.398 -7.809 1.00 90.19 95 ILE A N 1
ATOM 698 C CA . ILE A 1 95 ? 12.702 -8.050 -6.524 1.00 90.19 95 ILE A CA 1
ATOM 699 C C . ILE A 1 95 ? 11.206 -8.276 -6.323 1.00 90.19 95 ILE A C 1
ATOM 701 O O . ILE A 1 95 ? 10.372 -7.580 -6.890 1.00 90.19 95 ILE A O 1
ATOM 705 N N . GLN A 1 96 ? 10.859 -9.265 -5.499 1.00 90.12 96 GLN A N 1
ATOM 706 C CA . GLN A 1 96 ? 9.457 -9.495 -5.163 1.00 90.12 96 GLN A CA 1
ATOM 707 C C . GLN A 1 96 ? 9.039 -8.486 -4.095 1.00 90.12 96 GLN A C 1
ATOM 709 O O . GLN A 1 96 ? 9.644 -8.432 -3.023 1.00 90.12 96 GLN A O 1
ATOM 714 N N . LEU A 1 97 ? 8.026 -7.684 -4.407 1.00 93.12 97 LEU A N 1
ATOM 715 C CA . LEU A 1 97 ? 7.466 -6.696 -3.496 1.00 93.12 97 LEU A CA 1
ATOM 716 C C . LEU A 1 97 ? 6.159 -7.216 -2.884 1.00 93.12 97 LEU A C 1
ATOM 718 O O . LEU A 1 97 ? 5.468 -8.010 -3.524 1.00 93.12 97 LEU A O 1
ATOM 722 N N . PRO A 1 98 ? 5.798 -6.762 -1.671 1.00 94.31 98 PRO A N 1
ATOM 723 C CA . PRO A 1 98 ? 4.503 -7.067 -1.080 1.00 94.31 98 PRO A CA 1
ATOM 724 C C . PRO A 1 98 ? 3.345 -6.630 -1.980 1.00 94.31 98 PRO A C 1
ATOM 726 O O . PRO A 1 98 ? 3.282 -5.471 -2.398 1.00 94.31 98 PRO A O 1
ATOM 729 N N . LYS A 1 99 ? 2.406 -7.539 -2.237 1.00 95.75 99 LYS A N 1
ATOM 730 C CA . LYS A 1 99 ? 1.198 -7.286 -3.035 1.00 95.75 99 LYS A CA 1
ATOM 731 C C . LYS A 1 99 ? 0.048 -6.772 -2.188 1.00 95.75 99 LYS A C 1
ATOM 733 O O . LYS A 1 99 ? -0.798 -6.029 -2.683 1.00 95.75 99 LYS A O 1
ATOM 738 N N . THR A 1 100 ? 0.007 -7.166 -0.921 1.00 96.62 100 THR A N 1
ATOM 739 C CA . THR A 1 100 ? -1.054 -6.796 0.021 1.00 96.62 100 THR A CA 1
ATOM 740 C C . THR A 1 100 ? -0.492 -6.084 1.240 1.00 96.62 100 THR A C 1
ATOM 742 O O . THR A 1 100 ? 0.695 -6.187 1.558 1.00 96.62 100 THR A O 1
ATOM 745 N N . ILE A 1 101 ? -1.363 -5.379 1.963 1.00 96.69 101 ILE A N 1
ATOM 746 C CA . ILE A 1 101 ? -1.013 -4.786 3.258 1.00 96.69 101 ILE A CA 1
ATOM 747 C C . ILE A 1 101 ? -0.478 -5.863 4.212 1.00 96.69 101 ILE A C 1
ATOM 749 O O . ILE A 1 101 ? 0.559 -5.649 4.832 1.00 96.69 101 ILE A O 1
ATOM 753 N N . ARG A 1 102 ? -1.120 -7.036 4.270 1.00 95.69 102 ARG A N 1
ATOM 754 C CA . ARG A 1 102 ? -0.703 -8.185 5.089 1.00 95.69 102 ARG A CA 1
ATOM 755 C C . ARG A 1 102 ? 0.739 -8.604 4.820 1.00 95.69 102 ARG A C 1
ATOM 757 O O . ARG A 1 102 ? 1.462 -8.916 5.755 1.00 95.69 102 ARG A O 1
ATOM 764 N N . GLU A 1 103 ? 1.144 -8.623 3.554 1.00 94.38 103 GLU A N 1
ATOM 765 C CA . GLU A 1 103 ? 2.511 -8.971 3.157 1.00 94.38 103 GLU A CA 1
ATOM 766 C C . GLU A 1 103 ? 3.518 -7.851 3.472 1.00 94.38 103 GLU A C 1
ATOM 768 O O . GLU A 1 103 ? 4.708 -8.124 3.615 1.00 94.38 103 GLU A O 1
ATOM 773 N N . LYS A 1 104 ? 3.065 -6.591 3.548 1.00 94.44 104 LYS A N 1
ATOM 774 C CA . LYS A 1 104 ? 3.924 -5.414 3.757 1.00 94.44 104 LYS A CA 1
ATOM 775 C C . LYS A 1 104 ? 4.178 -5.103 5.227 1.00 94.44 104 LYS A C 1
ATOM 777 O O . LYS A 1 104 ? 5.250 -4.600 5.554 1.00 94.44 104 LYS A O 1
ATOM 782 N N . ILE A 1 105 ? 3.201 -5.344 6.100 1.00 92.56 105 ILE A N 1
ATOM 783 C CA . ILE A 1 105 ? 3.345 -5.043 7.526 1.00 92.56 105 ILE A CA 1
ATOM 784 C C . ILE A 1 105 ? 4.417 -5.936 8.162 1.00 92.56 105 ILE A C 1
ATOM 786 O O . ILE A 1 105 ? 4.475 -7.140 7.933 1.00 92.56 105 ILE A O 1
ATOM 790 N N . SER A 1 106 ? 5.274 -5.330 8.981 1.00 86.31 106 SER A N 1
ATOM 791 C CA . SER A 1 106 ? 6.342 -6.026 9.713 1.00 86.31 106 SER A CA 1
ATOM 792 C C . SER A 1 106 ? 5.980 -6.330 11.168 1.00 86.31 106 SER A C 1
ATOM 794 O O . SER A 1 106 ? 6.697 -7.070 11.838 1.00 86.31 106 SER A O 1
ATOM 796 N N . LYS A 1 107 ? 4.874 -5.758 11.658 1.00 90.25 107 LYS A N 1
ATOM 797 C CA . LYS A 1 107 ? 4.371 -5.902 13.027 1.00 90.25 107 LYS A CA 1
ATOM 798 C C . LYS A 1 107 ? 3.011 -6.587 13.037 1.00 90.25 107 LYS A C 1
ATOM 800 O O . LYS A 1 107 ? 2.272 -6.534 12.054 1.00 90.25 107 LYS A O 1
ATOM 805 N N . GLY A 1 108 ? 2.682 -7.196 14.173 1.00 91.38 108 GLY A N 1
ATOM 806 C CA . GLY A 1 108 ? 1.345 -7.711 14.433 1.00 91.38 108 GLY A CA 1
ATOM 807 C C . GLY A 1 108 ? 0.306 -6.595 14.550 1.00 91.38 108 GLY A C 1
ATOM 808 O O . GLY A 1 108 ? 0.633 -5.422 14.765 1.00 91.38 108 GLY A O 1
ATOM 809 N N . LEU A 1 109 ? -0.964 -6.982 14.416 1.00 95.00 109 LEU A N 1
ATOM 810 C CA . LEU A 1 109 ? -2.069 -6.127 14.833 1.00 95.00 109 LEU A CA 1
ATOM 811 C C . LEU A 1 109 ? -2.005 -5.900 16.346 1.00 95.00 109 LEU A C 1
ATOM 813 O O . LEU A 1 109 ? -1.571 -6.783 17.084 1.00 95.00 109 LEU A O 1
ATOM 817 N N . VAL A 1 110 ? -2.491 -4.747 16.803 1.00 96.06 110 VAL A N 1
ATOM 818 C CA . VAL A 1 110 ? -2.606 -4.469 18.234 1.00 96.06 110 VAL A CA 1
ATOM 819 C C . VAL A 1 110 ? -3.447 -5.531 18.933 1.00 96.06 110 VAL A C 1
ATOM 821 O O . VAL A 1 110 ? -4.476 -5.991 18.437 1.00 96.06 110 VAL A O 1
ATOM 824 N N . THR A 1 111 ? -3.015 -5.896 20.130 1.00 94.50 111 THR A N 1
ATOM 825 C CA . THR A 1 111 ? -3.745 -6.814 21.008 1.00 94.50 111 THR A CA 1
ATOM 826 C C . THR A 1 111 ? -4.608 -6.049 22.017 1.00 94.50 111 THR A C 1
ATOM 828 O O . THR A 1 111 ? -5.737 -6.454 22.293 1.00 94.50 111 THR A O 1
ATOM 831 N N . ASN A 1 112 ? -4.133 -4.891 22.496 1.00 95.62 112 ASN A N 1
ATOM 832 C CA . ASN A 1 112 ? -4.874 -3.993 23.385 1.00 95.62 112 ASN A CA 1
ATOM 833 C C . ASN A 1 112 ? -5.684 -2.935 22.606 1.00 95.62 112 ASN A C 1
ATOM 835 O O . ASN A 1 112 ? -5.278 -1.779 22.457 1.00 95.62 112 ASN A O 1
ATOM 839 N N . TRP A 1 113 ? -6.854 -3.332 22.100 1.00 95.69 113 TRP A N 1
ATOM 840 C CA . TRP A 1 113 ? -7.733 -2.449 21.321 1.00 95.69 113 TRP A CA 1
ATOM 841 C C . TRP A 1 113 ? -8.307 -1.283 22.133 1.00 95.69 113 TRP A C 1
ATOM 843 O O . TRP A 1 113 ? -8.491 -0.200 21.577 1.00 95.69 113 TRP A O 1
ATOM 853 N N . ALA A 1 114 ? -8.543 -1.464 23.435 1.00 95.12 114 ALA A N 1
ATOM 854 C CA . ALA A 1 114 ? -9.035 -0.404 24.315 1.00 95.12 114 ALA A CA 1
ATOM 855 C C . ALA A 1 114 ? -8.058 0.780 24.368 1.00 95.12 114 ALA A C 1
ATOM 857 O O . ALA A 1 114 ? -8.441 1.931 24.144 1.00 95.12 114 ALA A O 1
ATOM 858 N N . GLU A 1 115 ? -6.775 0.491 24.587 1.00 94.44 115 GLU A N 1
ATOM 859 C CA . GLU A 1 115 ? -5.721 1.505 24.591 1.00 94.44 115 GLU A CA 1
ATOM 860 C C . GLU A 1 115 ? -5.541 2.147 23.212 1.00 94.44 115 GLU A C 1
ATOM 862 O O . GLU A 1 115 ? -5.393 3.368 23.108 1.00 94.44 115 GLU A O 1
ATOM 867 N N . LYS A 1 116 ? -5.632 1.353 22.138 1.00 94.25 116 LYS A N 1
ATOM 868 C CA . LYS A 1 116 ? -5.521 1.878 20.775 1.00 94.25 116 LYS A CA 1
ATOM 869 C C . LYS A 1 116 ? -6.645 2.857 20.447 1.00 94.25 116 LYS A C 1
ATOM 871 O O . LYS A 1 116 ? -6.354 3.959 19.990 1.00 94.25 116 LYS A O 1
ATOM 876 N N . VAL A 1 117 ? -7.904 2.503 20.724 1.00 94.88 117 VAL A N 1
ATOM 877 C CA . VAL A 1 117 ? -9.059 3.396 20.519 1.00 94.88 117 VAL A CA 1
ATOM 878 C C . VAL A 1 117 ? -8.896 4.678 21.328 1.00 94.88 117 VAL A C 1
ATOM 880 O O . VAL A 1 117 ? -9.062 5.768 20.781 1.00 94.88 117 VAL A O 1
ATOM 883 N N . LYS A 1 118 ? -8.500 4.572 22.602 1.00 93.88 118 LYS A N 1
ATOM 884 C CA . LYS A 1 118 ? -8.226 5.735 23.452 1.00 93.88 118 LYS A CA 1
ATOM 885 C C . LYS A 1 118 ? -7.181 6.670 22.841 1.00 93.88 118 LYS A C 1
ATOM 887 O O . LYS A 1 118 ? -7.358 7.885 22.897 1.00 93.88 118 LYS A O 1
ATOM 892 N N . ALA A 1 119 ? -6.131 6.116 22.238 1.00 92.38 119 ALA A N 1
ATOM 893 C CA . ALA A 1 119 ? -5.062 6.888 21.615 1.00 92.38 119 ALA A CA 1
ATOM 894 C C . ALA A 1 119 ? -5.479 7.585 20.307 1.00 92.38 119 ALA A C 1
ATOM 896 O O . ALA A 1 119 ? -4.907 8.624 19.985 1.00 92.38 119 ALA A O 1
ATOM 897 N N . ILE A 1 120 ? -6.442 7.037 19.553 1.00 91.12 120 ILE A N 1
ATOM 898 C CA . ILE A 1 120 ? -6.780 7.539 18.205 1.00 91.12 120 ILE A CA 1
ATOM 899 C C . ILE A 1 120 ? -8.139 8.240 18.101 1.00 91.12 120 ILE A C 1
ATOM 901 O O . ILE A 1 120 ? -8.362 8.960 17.136 1.00 91.12 120 ILE A O 1
ATOM 905 N N . LYS A 1 121 ? -9.052 8.082 19.068 1.00 86.56 121 LYS A N 1
ATOM 906 C CA . LYS A 1 121 ? -10.432 8.610 18.980 1.00 86.56 121 LYS A CA 1
ATOM 907 C C . LYS A 1 121 ? -10.540 10.132 18.797 1.00 86.56 121 LYS A C 1
ATOM 909 O O . LYS A 1 121 ? -11.560 10.608 18.314 1.00 86.56 121 LYS A O 1
ATOM 914 N N . GLY A 1 122 ? -9.521 10.890 19.210 1.00 81.69 122 GLY A N 1
ATOM 915 C CA . GLY A 1 122 ? -9.460 12.350 19.065 1.00 81.69 122 GLY A CA 1
ATOM 916 C C . GLY A 1 122 ? -8.764 12.823 17.786 1.00 81.69 122 GLY A C 1
ATOM 917 O O . GLY A 1 122 ? -8.782 14.013 17.483 1.00 81.69 122 GLY A O 1
ATOM 918 N N . THR A 1 123 ? -8.157 11.906 17.035 1.00 74.06 123 THR A N 1
ATOM 919 C CA . THR A 1 123 ? -7.434 12.199 15.799 1.00 74.06 123 THR A CA 1
ATOM 920 C C . THR A 1 123 ? -8.346 11.890 14.621 1.00 74.06 123 THR A C 1
ATOM 922 O O . THR A 1 123 ? -8.761 10.748 14.449 1.00 74.06 123 THR A O 1
ATOM 925 N N . ASP A 1 124 ? -8.658 12.899 13.804 1.00 78.81 124 ASP A N 1
ATOM 926 C CA . ASP A 1 124 ? -9.423 12.727 12.559 1.00 78.81 124 ASP A CA 1
ATOM 927 C C . ASP A 1 124 ? -10.741 11.936 12.742 1.00 78.81 124 ASP A C 1
ATOM 929 O O . ASP A 1 124 ? -11.048 10.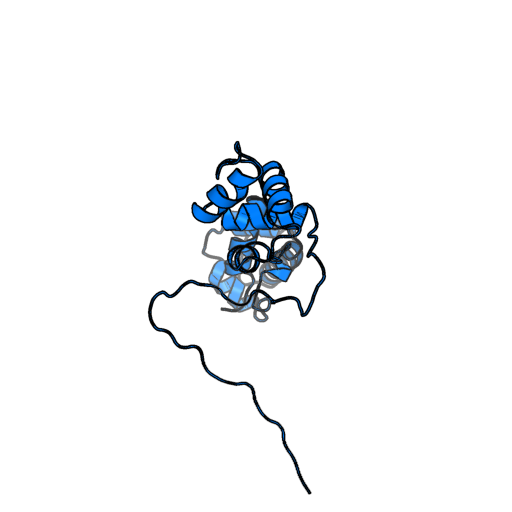966 12.040 1.00 78.81 124 ASP A O 1
ATOM 933 N N . GLN A 1 125 ? -11.516 12.345 13.755 1.00 85.00 125 GLN A N 1
ATOM 934 C CA . GLN A 1 125 ? -12.681 11.612 14.260 1.00 85.00 125 GLN A CA 1
ATOM 935 C C . GLN A 1 125 ? -13.709 11.291 13.165 1.00 85.00 125 GLN A C 1
ATOM 937 O O . GLN A 1 125 ? -14.267 10.195 13.152 1.00 85.00 125 GLN A O 1
ATOM 942 N N . THR A 1 126 ? -13.942 12.215 12.229 1.00 90.62 126 THR A N 1
ATOM 943 C CA . THR A 1 126 ? -14.903 12.026 11.133 1.00 90.62 126 THR A CA 1
ATOM 944 C C . THR A 1 126 ? -14.470 10.910 10.188 1.00 90.62 126 THR A C 1
ATOM 946 O O . THR A 1 126 ? -15.269 10.026 9.883 1.00 90.62 126 THR A O 1
ATOM 949 N N . ASN A 1 127 ? -13.211 10.906 9.739 1.00 92.38 127 ASN A N 1
ATOM 950 C CA . ASN A 1 127 ? -12.737 9.875 8.818 1.00 92.38 127 ASN A CA 1
ATOM 951 C C . ASN A 1 127 ? -12.610 8.524 9.511 1.00 92.38 127 ASN A C 1
ATOM 953 O O . ASN A 1 127 ? -12.968 7.511 8.915 1.00 92.38 127 ASN A O 1
ATOM 957 N N . LEU A 1 128 ? -12.146 8.501 10.766 1.00 94.50 128 LEU A N 1
ATOM 958 C CA . LEU A 1 128 ? -12.119 7.276 11.557 1.00 94.50 128 LEU A CA 1
ATOM 959 C C . LEU A 1 128 ? -13.531 6.699 11.697 1.00 94.50 128 LEU A C 1
ATOM 961 O O . LEU A 1 128 ? -13.740 5.538 11.368 1.00 94.50 128 LEU A O 1
ATOM 965 N N . LEU A 1 129 ? -14.514 7.508 12.098 1.00 95.38 129 LEU A N 1
ATOM 966 C CA . LEU A 1 129 ? -15.903 7.066 12.213 1.00 95.38 129 LEU A CA 1
ATOM 967 C C . LEU A 1 129 ? -16.453 6.536 10.882 1.00 95.38 129 LEU A C 1
ATOM 969 O O . LEU A 1 129 ? -17.083 5.481 10.863 1.00 95.38 129 LEU A O 1
ATOM 973 N N . ASN A 1 130 ? -16.205 7.238 9.775 1.00 95.88 130 ASN A N 1
ATOM 974 C CA . ASN A 1 130 ? -16.645 6.808 8.446 1.00 95.88 130 ASN A CA 1
ATOM 975 C C . ASN A 1 130 ? -16.024 5.465 8.047 1.00 95.88 130 ASN A C 1
ATOM 977 O O . ASN A 1 130 ? -16.727 4.588 7.550 1.00 95.88 130 ASN A O 1
ATOM 981 N N . ASP A 1 131 ? -14.732 5.285 8.314 1.00 95.56 131 ASP A N 1
ATOM 982 C CA . ASP A 1 131 ? -14.032 4.027 8.082 1.00 95.56 131 ASP A CA 1
ATOM 983 C C . ASP A 1 131 ? -14.645 2.899 8.937 1.00 95.56 131 ASP A C 1
ATOM 985 O O . ASP A 1 131 ? -14.998 1.847 8.400 1.00 95.56 131 ASP A O 1
ATOM 989 N N . LEU A 1 132 ? -14.872 3.120 10.238 1.00 96.19 132 LEU A N 1
ATOM 990 C CA . LEU A 1 132 ? -15.466 2.119 11.136 1.00 96.19 132 LEU A CA 1
ATOM 991 C C . LEU A 1 132 ? -16.918 1.771 10.769 1.00 96.19 132 LEU A C 1
ATOM 993 O O . LEU A 1 132 ? -17.326 0.615 10.887 1.00 96.19 132 LEU A O 1
ATOM 997 N N . LYS A 1 133 ? -17.687 2.727 10.240 1.00 96.38 133 LYS A N 1
ATOM 998 C CA . LYS A 1 133 ? -19.051 2.483 9.745 1.00 96.38 133 LYS A CA 1
ATOM 999 C C . LYS A 1 133 ? -19.115 1.511 8.572 1.00 96.38 133 LYS A C 1
ATOM 1001 O O . LYS A 1 133 ? -20.154 0.887 8.372 1.00 96.38 133 LYS A O 1
ATOM 1006 N N . THR A 1 134 ? -18.022 1.332 7.827 1.00 96.19 134 THR A N 1
ATOM 1007 C CA . THR A 1 134 ? -17.975 0.333 6.744 1.00 96.19 134 THR A CA 1
ATOM 1008 C C . THR A 1 134 ? -18.087 -1.104 7.256 1.00 96.19 134 THR A C 1
ATOM 1010 O O . THR A 1 134 ? -18.502 -1.977 6.500 1.00 96.19 134 THR A O 1
ATOM 1013 N N . VAL A 1 135 ? -17.765 -1.343 8.533 1.00 96.69 135 VAL A N 1
ATOM 1014 C CA . VAL A 1 135 ? -17.904 -2.653 9.191 1.00 96.69 135 VAL A CA 1
ATOM 1015 C C . VAL A 1 135 ? -18.997 -2.670 10.261 1.00 96.69 135 VAL A C 1
ATOM 1017 O O . VAL A 1 135 ? -19.592 -3.717 10.500 1.00 96.69 135 VAL A O 1
ATOM 1020 N N . LYS A 1 136 ? -19.299 -1.524 10.885 1.00 94.25 136 LYS A N 1
ATOM 1021 C CA . LYS A 1 136 ? -20.330 -1.378 11.921 1.00 94.25 136 LYS A CA 1
ATOM 1022 C C . LYS A 1 136 ? -21.192 -0.135 11.666 1.00 94.25 136 LYS A C 1
ATOM 1024 O O . LYS A 1 136 ? -20.904 0.950 12.162 1.00 94.25 136 LYS A O 1
ATOM 1029 N N . GLN A 1 137 ? -22.238 -0.288 10.854 1.00 93.88 137 GLN A N 1
ATOM 1030 C CA . GLN A 1 137 ? -23.036 0.830 10.321 1.00 93.88 137 GLN A CA 1
ATOM 1031 C C . GLN A 1 137 ? -23.794 1.642 11.386 1.00 93.88 137 GLN A C 1
ATOM 1033 O O . GLN A 1 137 ? -24.027 2.834 11.193 1.00 93.88 137 GLN A O 1
ATOM 1038 N N . ASP A 1 138 ? -24.165 1.013 12.502 1.00 93.25 138 ASP A N 1
ATOM 1039 C CA . ASP A 1 138 ? -24.877 1.620 13.632 1.00 93.25 138 ASP A CA 1
ATOM 1040 C C . ASP A 1 138 ? -23.965 2.447 14.555 1.00 93.25 138 ASP A C 1
ATOM 1042 O O . ASP A 1 138 ? -24.451 3.134 15.455 1.00 93.25 138 ASP A O 1
ATOM 1046 N N . LEU A 1 139 ? -22.645 2.424 14.332 1.00 93.75 139 LEU A N 1
ATOM 1047 C CA . LEU A 1 139 ? -21.69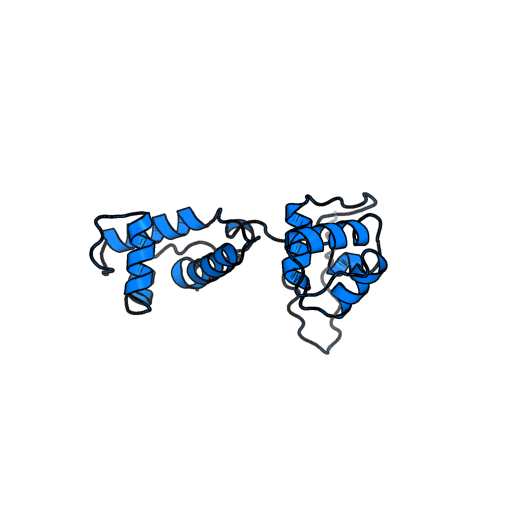5 3.187 15.130 1.00 93.75 139 LEU A CA 1
ATOM 1048 C C . LEU A 1 139 ? -21.908 4.693 14.917 1.00 93.75 139 LEU A C 1
ATOM 1050 O O . LEU A 1 139 ? -21.651 5.223 13.840 1.00 93.75 139 LEU A O 1
ATOM 1054 N N . SER A 1 140 ? -22.363 5.408 15.943 1.00 92.06 140 SER A N 1
ATOM 1055 C CA . SER A 1 140 ? -22.651 6.848 15.862 1.00 92.06 140 SER A CA 1
ATOM 1056 C C . SER A 1 140 ? -21.461 7.734 16.235 1.00 92.06 140 SER A C 1
ATOM 1058 O O . SER A 1 140 ? -21.374 8.869 15.769 1.00 92.06 140 SER A O 1
ATOM 1060 N N . THR A 1 141 ? -20.535 7.221 17.045 1.00 93.25 141 THR A N 1
ATOM 1061 C CA . THR A 1 141 ? -19.331 7.917 17.509 1.00 93.25 141 THR A CA 1
ATOM 1062 C C . THR A 1 141 ? -18.205 6.919 17.773 1.00 93.25 141 THR A C 1
ATOM 1064 O O . THR A 1 141 ? -18.454 5.726 17.924 1.00 93.25 141 THR A O 1
ATOM 1067 N N . VAL A 1 142 ? -16.968 7.411 17.847 1.00 93.38 142 VAL A N 1
ATOM 1068 C CA . VAL A 1 142 ? -15.811 6.630 18.299 1.00 93.38 142 VAL A CA 1
ATOM 1069 C C . VAL A 1 142 ? -15.588 6.927 19.781 1.00 93.38 142 VAL A C 1
ATOM 1071 O O . VAL A 1 142 ? -15.165 8.026 20.143 1.00 93.38 142 VAL A O 1
ATOM 1074 N N . ALA A 1 143 ? -15.885 5.958 20.642 1.00 93.06 143 ALA A N 1
ATOM 1075 C CA . ALA A 1 143 ? -15.787 6.074 22.097 1.00 93.06 143 ALA A CA 1
ATOM 1076 C C . ALA A 1 143 ? -14.869 4.991 22.688 1.00 93.06 143 ALA A C 1
ATOM 1078 O O . ALA A 1 143 ? -14.500 4.040 22.012 1.00 93.06 143 ALA A O 1
ATOM 1079 N N . GLU A 1 144 ? -14.478 5.118 23.960 1.00 93.56 144 GLU A N 1
ATOM 1080 C CA . GLU A 1 144 ? -13.682 4.091 24.666 1.00 93.56 144 GLU A CA 1
ATOM 1081 C C . GLU A 1 144 ? -14.564 2.909 25.116 1.00 93.56 144 GLU A C 1
ATOM 1083 O O . GLU A 1 144 ? -14.534 2.497 26.271 1.00 93.56 144 GLU A O 1
ATOM 1088 N N . ASP A 1 145 ? -15.385 2.382 24.208 1.00 94.56 145 ASP A N 1
ATOM 1089 C CA . ASP A 1 145 ? -16.313 1.282 24.459 1.00 94.56 145 ASP A CA 1
ATOM 1090 C C . ASP A 1 145 ? -16.004 0.060 23.589 1.00 94.56 145 ASP A C 1
ATOM 1092 O O . ASP A 1 145 ? -15.221 0.108 22.636 1.00 94.56 145 ASP A O 1
ATOM 1096 N N . GLU A 1 146 ? -16.619 -1.066 23.939 1.00 95.50 146 GLU A N 1
ATOM 1097 C CA . GLU A 1 146 ? -16.413 -2.335 23.244 1.00 95.50 146 GLU A CA 1
ATOM 1098 C C . GLU A 1 146 ? -16.876 -2.274 21.776 1.00 95.50 146 GLU A C 1
ATOM 1100 O O . GLU A 1 146 ? -16.279 -2.898 20.899 1.00 95.50 146 GLU A O 1
ATOM 1105 N N . ASN A 1 147 ? -17.895 -1.463 21.473 1.00 95.12 147 ASN A N 1
ATOM 1106 C CA . ASN A 1 147 ? -18.400 -1.290 20.111 1.00 95.12 147 ASN A CA 1
ATOM 1107 C C . ASN A 1 147 ? -17.347 -0.677 19.186 1.00 95.12 147 ASN A C 1
ATOM 1109 O O . ASN A 1 147 ? -17.131 -1.184 18.084 1.00 95.12 147 ASN A O 1
ATOM 1113 N N . SER A 1 148 ? -16.686 0.384 19.639 1.00 95.31 148 SER A N 1
ATOM 1114 C CA . SER A 1 148 ? -15.635 1.073 18.891 1.00 95.31 148 SER A CA 1
ATOM 1115 C C . SER A 1 148 ? -14.377 0.212 18.774 1.00 95.31 148 SER A C 1
ATOM 1117 O O . SER A 1 148 ? -13.750 0.186 17.717 1.00 95.31 148 SER A O 1
ATOM 1119 N N . GLN A 1 149 ? -14.035 -0.540 19.826 1.00 96.44 149 GLN A N 1
ATOM 1120 C CA . GLN A 1 149 ? -12.913 -1.488 19.817 1.00 96.44 149 GLN A CA 1
ATOM 1121 C C . GLN A 1 149 ? -13.127 -2.606 18.796 1.00 96.44 149 GLN A C 1
ATOM 1123 O O . GLN A 1 149 ? -12.263 -2.846 17.951 1.00 96.44 149 GLN A O 1
ATOM 1128 N N . ASN A 1 150 ? -14.298 -3.244 18.823 1.00 97.00 150 ASN A N 1
ATOM 1129 C CA . ASN A 1 150 ? -14.644 -4.316 17.895 1.00 97.00 150 ASN A CA 1
ATOM 1130 C C . ASN A 1 150 ? -14.743 -3.805 16.453 1.00 97.00 150 ASN A C 1
ATOM 1132 O O . ASN A 1 150 ? -14.258 -4.471 15.539 1.00 97.00 150 ASN A O 1
ATOM 1136 N N . ALA A 1 151 ? -15.308 -2.611 16.239 1.00 97.44 151 ALA A N 1
ATOM 1137 C CA . ALA A 1 151 ? -15.357 -1.994 14.917 1.00 97.44 151 ALA A CA 1
ATOM 1138 C C . ALA A 1 151 ? -13.952 -1.683 14.381 1.00 97.44 151 ALA A C 1
ATOM 1140 O O . ALA A 1 151 ? -13.661 -1.983 13.225 1.00 97.44 151 ALA A O 1
ATOM 1141 N N . LEU A 1 152 ? -13.059 -1.135 15.213 1.00 97.00 152 LEU A N 1
ATOM 1142 C CA . LEU A 1 152 ? -11.676 -0.867 14.819 1.00 97.00 152 LEU A CA 1
ATOM 1143 C C . LEU A 1 152 ? -10.932 -2.152 14.463 1.00 97.00 152 LEU A C 1
ATOM 1145 O O . LEU A 1 152 ? -10.321 -2.219 13.398 1.00 97.00 152 LEU A O 1
ATOM 1149 N N . LYS A 1 153 ? -11.034 -3.180 15.309 1.00 97.56 153 LYS A N 1
ATOM 1150 C CA . LYS A 1 153 ? -10.439 -4.492 15.050 1.00 97.56 153 LYS A CA 1
ATOM 1151 C C . LYS A 1 153 ? -10.922 -5.073 13.720 1.00 97.56 153 LYS A C 1
ATOM 1153 O O . LYS A 1 153 ? -10.101 -5.394 12.863 1.00 97.56 153 LYS A O 1
ATOM 1158 N N . ALA A 1 154 ? -12.239 -5.145 13.525 1.00 97.69 154 ALA A N 1
ATOM 1159 C CA . ALA A 1 154 ? -12.838 -5.690 12.310 1.00 97.69 154 ALA A CA 1
ATOM 1160 C C . ALA A 1 154 ? -12.434 -4.890 11.064 1.00 97.69 154 ALA A C 1
ATOM 1162 O O . ALA A 1 154 ? -12.128 -5.467 10.020 1.00 97.69 154 ALA A O 1
ATOM 1163 N N . TRP A 1 155 ? -12.380 -3.558 11.170 1.00 97.62 155 TRP A N 1
ATOM 1164 C CA . TRP A 1 155 ? -11.909 -2.713 10.080 1.00 97.62 155 TRP A CA 1
ATOM 1165 C C . TRP A 1 155 ? -10.456 -3.038 9.731 1.00 97.62 155 TRP A C 1
ATOM 1167 O O . TRP A 1 155 ? -10.173 -3.341 8.574 1.00 97.62 155 TRP A O 1
ATOM 1177 N N . CYS A 1 156 ? -9.561 -3.059 10.721 1.00 97.56 156 CYS A N 1
ATOM 1178 C CA . CYS A 1 156 ? -8.149 -3.385 10.538 1.00 97.56 156 CYS A CA 1
ATOM 1179 C C . CYS A 1 156 ? -7.948 -4.747 9.863 1.00 97.56 156 CYS A C 1
ATOM 1181 O O . CYS A 1 156 ? -7.222 -4.839 8.874 1.00 97.56 156 CYS A O 1
ATOM 1183 N N . GLU A 1 157 ? -8.634 -5.784 10.347 1.00 96.94 157 GLU A N 1
ATOM 1184 C CA . GLU A 1 157 ? -8.589 -7.133 9.774 1.00 96.94 157 GLU A CA 1
ATOM 1185 C C . GLU A 1 157 ? -9.102 -7.152 8.327 1.00 96.94 157 GLU A C 1
ATOM 1187 O O . GLU A 1 157 ? -8.458 -7.743 7.459 1.00 96.94 157 GLU A O 1
ATOM 1192 N N . SER A 1 158 ? -10.194 -6.433 8.035 1.00 96.94 158 SER A N 1
ATOM 1193 C CA . SER A 1 158 ? -10.773 -6.352 6.685 1.00 96.94 158 SER A CA 1
ATOM 1194 C C . SER A 1 158 ? -9.858 -5.678 5.658 1.00 96.94 158 SER A C 1
ATOM 1196 O O . SER A 1 158 ? -10.014 -5.901 4.458 1.00 96.94 158 SER A O 1
ATOM 1198 N N . LYS A 1 159 ? -8.913 -4.834 6.098 1.00 97.44 159 LYS A N 1
ATOM 1199 C CA . LYS A 1 159 ? -8.011 -4.103 5.196 1.00 97.44 159 LYS A CA 1
ATOM 1200 C C . LYS A 1 159 ? -6.722 -4.844 4.886 1.00 97.44 159 LYS A C 1
ATOM 1202 O O . LYS A 1 159 ? -6.053 -4.460 3.930 1.00 97.44 159 LYS A O 1
ATOM 1207 N N . LEU A 1 160 ? -6.383 -5.907 5.612 1.00 96.00 160 LEU A N 1
ATOM 1208 C CA . LEU A 1 160 ? -5.110 -6.610 5.430 1.00 96.00 160 LEU A CA 1
ATOM 1209 C C . LEU A 1 160 ? -4.912 -7.157 4.009 1.00 96.00 160 LEU A C 1
ATOM 1211 O O . LEU A 1 160 ? -3.799 -7.121 3.493 1.00 96.00 160 LEU A O 1
ATOM 1215 N N . ASP A 1 161 ? -5.979 -7.586 3.342 1.00 96.12 161 ASP A N 1
ATOM 1216 C CA . ASP A 1 161 ? -5.888 -8.162 1.994 1.00 96.12 161 ASP A CA 1
ATOM 1217 C C . ASP A 1 161 ? -6.051 -7.111 0.873 1.00 96.12 161 ASP A C 1
ATOM 1219 O O . ASP A 1 161 ? -6.109 -7.448 -0.311 1.00 96.12 161 ASP A O 1
ATOM 1223 N N . THR A 1 162 ? -6.067 -5.819 1.228 1.00 96.94 162 THR A N 1
ATOM 1224 C CA . THR A 1 162 ? -6.072 -4.710 0.260 1.00 96.94 162 THR A CA 1
ATOM 1225 C C . THR A 1 162 ? -4.805 -4.748 -0.586 1.00 96.94 162 THR A C 1
ATOM 1227 O O . THR A 1 162 ? -3.691 -4.820 -0.056 1.00 96.94 162 THR A O 1
ATOM 1230 N N . ARG A 1 163 ? -4.978 -4.670 -1.909 1.00 96.69 163 ARG A N 1
ATOM 1231 C CA . ARG A 1 163 ? -3.881 -4.646 -2.880 1.00 96.69 163 ARG A CA 1
ATOM 1232 C C . ARG A 1 163 ? -3.133 -3.318 -2.835 1.00 96.69 163 ARG A C 1
ATOM 1234 O O . ARG A 1 163 ? -3.744 -2.258 -2.782 1.00 96.69 163 ARG A O 1
ATOM 1241 N N . LEU A 1 164 ? -1.810 -3.383 -2.931 1.00 96.44 164 LEU A N 1
ATOM 1242 C CA . LEU A 1 164 ? -0.908 -2.227 -2.890 1.00 96.44 164 LEU A CA 1
ATOM 1243 C C . LEU A 1 164 ? -0.577 -1.665 -4.273 1.00 96.44 164 LEU A C 1
ATOM 1245 O O . LEU A 1 164 ? 0.297 -0.811 -4.401 1.00 96.44 164 LEU A O 1
ATOM 1249 N N . ILE A 1 165 ? -1.242 -2.141 -5.324 1.00 93.81 165 ILE A N 1
ATOM 1250 C CA . ILE A 1 165 ? -0.961 -1.692 -6.687 1.00 93.81 165 ILE A CA 1
ATOM 1251 C C . ILE A 1 165 ? -1.548 -0.309 -7.003 1.00 93.81 165 ILE A C 1
ATOM 1253 O O . ILE A 1 165 ? -1.036 0.385 -7.880 1.00 93.81 165 ILE A O 1
ATOM 1257 N N . SER A 1 166 ? -2.575 0.125 -6.269 1.00 91.56 166 SER A N 1
ATOM 1258 C CA . SER A 1 166 ? -3.232 1.422 -6.460 1.00 91.56 166 SER A CA 1
ATOM 1259 C C . SER A 1 166 ? -2.846 2.431 -5.376 1.00 91.56 166 SER A C 1
ATOM 1261 O O . SER A 1 166 ? -2.239 2.067 -4.362 1.00 91.56 166 SER A O 1
ATOM 1263 N N . ASP A 1 167 ? -3.176 3.702 -5.594 1.00 89.88 167 ASP A N 1
ATOM 1264 C CA . ASP A 1 167 ? -2.918 4.776 -4.630 1.00 89.88 167 ASP A CA 1
ATOM 1265 C C . ASP A 1 167 ? -3.861 4.673 -3.419 1.00 89.88 167 ASP A C 1
ATOM 1267 O O . ASP A 1 167 ? -3.464 4.949 -2.286 1.00 89.88 167 ASP A O 1
ATOM 1271 N N . GLU A 1 168 ? -5.085 4.168 -3.611 1.00 92.06 168 GLU A N 1
ATOM 1272 C CA . GLU A 1 168 ? -6.010 3.855 -2.513 1.00 92.06 168 GLU A CA 1
ATOM 1273 C C . GLU A 1 168 ? -5.456 2.752 -1.604 1.00 92.06 168 GLU A C 1
ATOM 1275 O O . GLU A 1 168 ? -5.656 2.789 -0.386 1.00 92.06 168 GLU A O 1
ATOM 1280 N N . GLY A 1 169 ? -4.738 1.783 -2.181 1.00 94.25 169 GLY A N 1
ATOM 1281 C CA . GLY A 1 169 ? -4.024 0.753 -1.434 1.00 94.25 169 GLY A CA 1
ATOM 1282 C C . GLY A 1 169 ? -2.960 1.341 -0.508 1.00 94.25 169 GLY A C 1
ATOM 1283 O O . GLY A 1 169 ? -2.886 0.960 0.661 1.00 94.25 169 GLY A O 1
ATOM 1284 N N . ASP A 1 170 ? -2.190 2.321 -0.990 1.00 93.81 170 ASP A N 1
ATOM 1285 C CA . ASP A 1 170 ? -1.185 3.018 -0.177 1.00 93.81 170 ASP A CA 1
ATOM 1286 C C . ASP A 1 170 ? -1.827 3.885 0.907 1.00 93.81 170 ASP A C 1
ATOM 1288 O O . ASP A 1 170 ? -1.407 3.835 2.063 1.00 93.81 170 ASP A O 1
ATOM 1292 N N . ALA A 1 171 ? -2.888 4.622 0.570 1.00 95.31 171 ALA A N 1
ATOM 1293 C CA . ALA A 1 171 ? -3.634 5.408 1.548 1.00 95.31 171 ALA A CA 1
ATOM 1294 C C . ALA A 1 171 ? -4.233 4.514 2.650 1.00 95.31 171 ALA A C 1
ATOM 1296 O O . ALA A 1 171 ? -4.201 4.856 3.834 1.00 95.31 171 ALA A O 1
ATOM 1297 N N . THR A 1 172 ? -4.740 3.335 2.276 1.00 96.56 172 THR A N 1
ATOM 1298 C CA . THR A 1 172 ? -5.237 2.336 3.230 1.00 96.56 172 THR A CA 1
ATOM 1299 C C . THR A 1 172 ? -4.101 1.783 4.086 1.00 96.56 172 THR A C 1
ATOM 1301 O O . THR A 1 172 ? -4.268 1.664 5.299 1.00 96.56 172 THR A O 1
ATOM 1304 N N . TYR A 1 173 ? -2.934 1.505 3.496 1.00 96.06 173 TYR A N 1
ATOM 1305 C CA . TYR A 1 173 ? -1.746 1.068 4.230 1.00 96.06 173 TYR A CA 1
ATOM 1306 C C . TYR A 1 173 ? -1.343 2.073 5.313 1.00 96.06 173 TYR A C 1
ATOM 1308 O O . TYR A 1 173 ? -1.174 1.673 6.461 1.00 96.06 173 TYR A O 1
ATOM 1316 N N . THR A 1 174 ? -1.271 3.369 4.994 1.00 94.94 174 THR A N 1
ATOM 1317 C CA . THR A 1 174 ? -0.941 4.415 5.979 1.00 94.94 174 THR A CA 1
ATOM 1318 C C . THR A 1 174 ? -1.927 4.432 7.147 1.00 94.94 174 THR A C 1
ATOM 1320 O O . THR A 1 174 ? -1.523 4.526 8.304 1.00 94.94 174 THR A O 1
ATOM 1323 N N . LYS A 1 175 ? -3.229 4.278 6.872 1.00 95.38 175 LYS A N 1
ATOM 1324 C CA . LYS A 1 175 ? -4.242 4.181 7.932 1.00 95.38 175 LYS A CA 1
ATOM 1325 C C . LYS A 1 175 ? -4.068 2.917 8.780 1.00 95.38 175 LYS A C 1
ATOM 1327 O O . LYS A 1 175 ? -4.242 2.984 9.993 1.00 95.38 175 LYS A O 1
ATOM 1332 N N . VAL A 1 176 ? -3.744 1.773 8.172 1.00 96.06 176 VAL A N 1
ATOM 1333 C CA . VAL A 1 176 ? -3.485 0.521 8.905 1.00 96.06 176 VAL A CA 1
ATOM 1334 C C . VAL A 1 176 ? -2.253 0.664 9.797 1.00 96.06 176 VAL A C 1
ATOM 1336 O O . VAL A 1 176 ? -2.303 0.302 10.970 1.00 96.06 176 VAL A O 1
ATOM 1339 N N . GLU A 1 177 ? -1.173 1.236 9.277 1.00 94.31 177 GLU A N 1
ATOM 1340 C CA . GLU A 1 177 ? 0.067 1.462 10.022 1.00 94.31 177 GLU A CA 1
ATOM 1341 C C . GLU A 1 177 ? -0.171 2.319 11.274 1.00 94.31 177 GLU A C 1
ATOM 1343 O O . GLU A 1 177 ? 0.248 1.950 12.372 1.00 94.31 177 GLU A O 1
ATOM 1348 N N . ASP A 1 178 ? -0.939 3.399 11.139 1.00 92.31 178 ASP A N 1
ATOM 1349 C CA . ASP A 1 178 ? -1.269 4.288 12.253 1.00 92.31 178 ASP A CA 1
ATOM 1350 C C . ASP A 1 178 ? -2.236 3.641 13.266 1.00 92.31 178 ASP A C 1
ATOM 1352 O O . ASP A 1 178 ? -2.015 3.659 14.486 1.00 92.31 178 ASP A O 1
ATOM 1356 N N . ARG A 1 179 ? -3.306 3.005 12.775 1.00 93.88 179 ARG A N 1
ATOM 1357 C CA . ARG A 1 179 ? -4.478 2.638 13.592 1.00 93.88 179 ARG A CA 1
ATOM 1358 C C . ARG A 1 179 ? -4.500 1.193 14.063 1.00 93.88 179 ARG A C 1
ATOM 1360 O O . ARG A 1 179 ? -5.188 0.901 15.036 1.00 93.88 179 ARG A O 1
ATOM 1367 N N . CYS A 1 180 ? -3.760 0.303 13.413 1.00 95.56 180 CYS A N 1
ATOM 1368 C CA . CYS A 1 180 ? -3.939 -1.138 13.582 1.00 95.56 180 CYS A CA 1
ATOM 1369 C C . CYS A 1 180 ? -2.710 -1.855 14.125 1.00 95.56 180 CYS A C 1
ATOM 1371 O O . CYS A 1 180 ? -2.867 -2.933 14.687 1.00 95.56 180 CYS A O 1
ATOM 1373 N N . LEU A 1 181 ? -1.510 -1.294 13.962 1.00 94.25 181 LEU A N 1
ATOM 1374 C CA . LEU A 1 181 ? -0.269 -1.968 14.341 1.00 94.25 181 LEU A CA 1
ATOM 1375 C C . LEU A 1 181 ? 0.204 -1.586 15.743 1.00 94.25 181 LEU A C 1
ATOM 1377 O O . LEU A 1 181 ? -0.066 -0.481 16.241 1.00 94.25 181 LEU A O 1
ATOM 1381 N N . GLU A 1 182 ? 0.923 -2.520 16.363 1.00 88.94 182 GLU A N 1
ATOM 1382 C CA . GLU A 1 182 ? 1.671 -2.285 17.596 1.00 88.94 182 GLU A CA 1
ATOM 1383 C C . GLU A 1 182 ? 2.713 -1.174 17.382 1.00 88.94 182 GLU A C 1
ATOM 1385 O O . GLU A 1 182 ? 3.359 -1.088 16.329 1.00 88.94 182 GLU A O 1
ATOM 1390 N N . LYS A 1 183 ? 2.839 -0.275 18.362 1.00 73.56 183 LYS A N 1
ATOM 1391 C CA . LYS A 1 183 ? 3.841 0.796 18.322 1.00 73.56 183 LYS A CA 1
ATOM 1392 C C . LYS A 1 183 ? 5.182 0.270 18.803 1.00 73.56 183 LYS A C 1
ATOM 1394 O O . LYS A 1 183 ? 5.206 -0.382 19.861 1.00 73.56 183 LYS A O 1
#

Foldseek 3Di:
DDDDDDDDDDDDDDDDDPDPPPDFPPPDDDDDQDQDDLLQLLVLCLVCLVPPVLQVQLCVQVVPDHSPDHSNVSSVSSRRRLGPDPDPVSSVRVGGDDFWLLSVDPFAWDPCLLVLLVVPQPPPFVVLQVLLCVVVVPDPGRDSDPSNSVSLAVSLVVRRGQTPSDPVRVVSSVCSVNRTGDD

Radius of gyration: 21.45 Å; chains: 1; bounding box: 58×49×50 Å

Sequence (183 aa):
MDAKLAALAGLGASAGGAGAFGIYKLANPEDKVKTFTDEEYQLIFKKFKSEEAFITALKTKVPTITNASTNVDGGKAAESWCVGNDSSDAKKWCIQLPKTIREKISKGLVTNWAEKVKAIKGTDQTNLLNDLKTVKQDLSTVAEDENSQNALKAWCESKLDTRLISDEGDATYTKVEDRCLEK

Secondary structure (DSSP, 8-state):
---------------S-------------S----PPPHHHHHHHHHHHTT-HHHHHHHHTT-TT--TTS-HHHHHHHHHHHHTT--SHHHHHHS-PPPSBHHHH--SPBPS-HHHHHHHHTTSSHHHHHHHHHTT-TT--S--SSHHHHHHHHHHHHHHTT-BSSSHHHHHHHHHHHHHHB--

Organism: Mycoplasma haemofelis (strain Ohio2) (NCBI:txid859194)

pLDDT: mean 83.92, std 21.7, range [29.06, 98.31]